Protein AF-A0A9P6MU32-F1 (afdb_monomer_lite)

Sequence (66 aa):
MAGGRYPYPKHVWSPSGGWWTQPTNWKSNTAVAVGITAAIVAGAWKYSAENEWAKEFRDGEVYGKK

Radius of gyration: 23.96 Å; chains: 1; bounding box: 50×31×56 Å

Organism: NCBI:txid101097

pLDDT: mean 82.0, std 15.11, range [43.12, 98.5]

Structure (mmCIF, N/CA/C/O backbone):
data_AF-A0A9P6MU32-F1
#
_entry.id   AF-A0A9P6MU32-F1
#
loop_
_atom_site.group_PDB
_atom_site.id
_atom_site.type_symbol
_atom_site.label_atom_id
_atom_site.label_alt_id
_atom_site.label_comp_id
_atom_site.label_asym_id
_atom_site.label_entity_id
_atom_site.label_seq_id
_atom_site.pdbx_PDB_ins_code
_atom_site.Cartn_x
_atom_site.Cartn_y
_atom_site.Cartn_z
_atom_site.occupancy
_atom_site.B_iso_or_equiv
_atom_site.auth_seq_id
_atom_site.auth_comp_id
_atom_site.auth_asym_id
_atom_site.auth_atom_id
_atom_site.pdbx_PDB_model_num
ATOM 1 N N . MET A 1 1 ? 0.142 -17.683 -18.182 1.00 43.47 1 MET A N 1
ATOM 2 C CA . MET A 1 1 ? -0.255 -16.909 -19.377 1.00 43.47 1 MET A CA 1
ATOM 3 C C . MET A 1 1 ? 0.449 -15.561 -19.322 1.00 43.47 1 MET A C 1
ATOM 5 O O . MET A 1 1 ? 0.052 -14.715 -18.538 1.00 43.47 1 MET A O 1
ATOM 9 N N . ALA A 1 2 ? 1.525 -15.371 -20.079 1.00 56.12 2 ALA A N 1
ATOM 10 C CA . ALA A 1 2 ? 2.045 -14.036 -20.361 1.00 56.12 2 ALA A CA 1
ATOM 11 C C . ALA A 1 2 ? 2.120 -13.943 -21.882 1.00 56.12 2 ALA A C 1
ATOM 13 O O . ALA A 1 2 ? 3.013 -14.522 -22.495 1.00 56.12 2 ALA A O 1
ATOM 14 N N . GLY A 1 3 ? 1.094 -13.331 -22.480 1.00 67.38 3 GLY A N 1
ATOM 15 C CA . GLY A 1 3 ? 1.073 -13.038 -23.910 1.00 67.38 3 GLY A CA 1
ATOM 16 C C . GLY A 1 3 ? 2.276 -12.175 -24.291 1.00 67.38 3 GLY A C 1
ATOM 17 O O . GLY A 1 3 ? 2.806 -11.446 -23.448 1.00 67.38 3 GLY A O 1
ATOM 18 N N . GLY A 1 4 ? 2.726 -12.309 -25.541 1.00 78.56 4 GLY A N 1
ATOM 19 C CA . GLY A 1 4 ? 3.949 -11.684 -26.045 1.00 78.56 4 GLY A CA 1
ATOM 20 C C . GLY A 1 4 ? 4.061 -10.204 -25.669 1.00 78.56 4 GLY A C 1
ATOM 21 O O . GLY A 1 4 ? 3.114 -9.434 -25.826 1.00 78.56 4 GLY A O 1
ATOM 22 N N . ARG A 1 5 ? 5.228 -9.818 -25.142 1.00 80.69 5 ARG A N 1
ATOM 23 C CA . ARG A 1 5 ? 5.557 -8.417 -24.859 1.00 80.69 5 ARG A CA 1
ATOM 24 C C . ARG A 1 5 ? 5.995 -7.753 -26.159 1.00 80.69 5 ARG A C 1
ATOM 26 O O . ARG A 1 5 ? 6.888 -8.263 -26.831 1.00 80.69 5 ARG A O 1
ATOM 33 N N . TYR A 1 6 ? 5.396 -6.616 -26.483 1.00 86.50 6 TYR A N 1
ATOM 34 C CA . TYR A 1 6 ? 5.755 -5.812 -27.650 1.00 86.50 6 TYR A CA 1
ATOM 35 C C . TYR A 1 6 ? 6.684 -4.654 -27.259 1.00 86.50 6 TYR A C 1
ATOM 37 O O . TYR A 1 6 ? 6.702 -4.252 -26.092 1.00 86.50 6 TYR A O 1
ATOM 45 N N . PRO A 1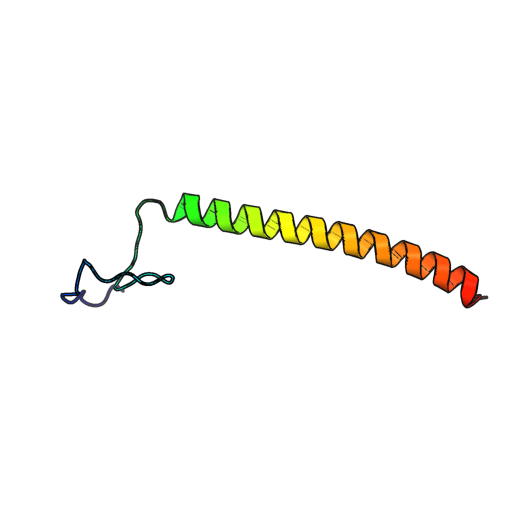 7 ? 7.470 -4.104 -28.200 1.00 87.31 7 PRO A N 1
ATOM 46 C CA . PRO A 1 7 ? 8.250 -2.897 -27.956 1.00 87.31 7 PRO A CA 1
ATOM 47 C C . PRO A 1 7 ? 7.348 -1.745 -27.502 1.00 87.31 7 PRO A C 1
ATOM 49 O O . PRO A 1 7 ? 6.259 -1.546 -28.033 1.00 87.31 7 PRO A O 1
ATOM 52 N N . TYR A 1 8 ? 7.810 -0.987 -26.512 1.00 84.94 8 TYR A N 1
ATOM 53 C CA . TYR A 1 8 ? 7.094 0.156 -25.953 1.00 84.94 8 TYR A CA 1
ATOM 54 C C . TYR A 1 8 ? 8.087 1.268 -25.590 1.00 84.94 8 TYR A C 1
ATOM 56 O O . TYR A 1 8 ? 9.249 0.970 -25.277 1.00 84.94 8 TYR A O 1
ATOM 64 N N . PRO A 1 9 ? 7.664 2.543 -25.612 1.00 88.19 9 PRO A N 1
ATOM 65 C CA . PRO A 1 9 ? 8.535 3.665 -25.284 1.00 88.19 9 PRO A CA 1
ATOM 66 C C . PRO A 1 9 ? 8.916 3.646 -23.795 1.00 88.19 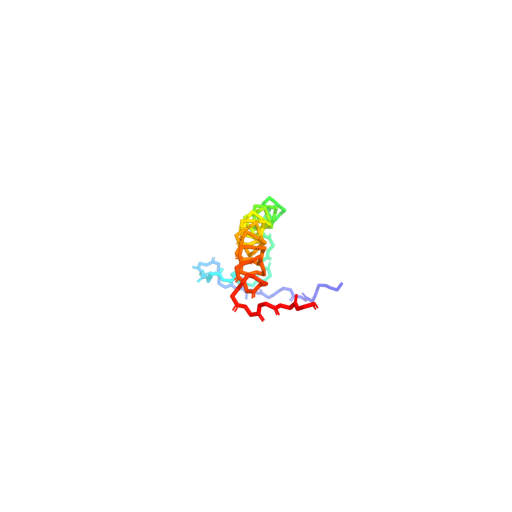9 PRO A C 1
ATOM 68 O O . PRO A 1 9 ? 8.054 3.623 -22.919 1.00 88.19 9 PRO A O 1
ATOM 71 N N . LYS A 1 10 ? 10.222 3.652 -23.495 1.00 83.94 10 LYS A N 1
ATOM 72 C CA . LYS A 1 10 ? 10.749 3.521 -22.119 1.00 83.94 10 LYS A CA 1
ATOM 73 C C . LYS A 1 10 ? 10.696 4.808 -21.297 1.00 83.94 10 LYS A C 1
ATOM 75 O O . LYS A 1 10 ? 10.747 4.742 -20.076 1.00 83.94 10 LYS A O 1
ATOM 80 N N . HIS A 1 11 ? 10.616 5.955 -21.965 1.00 88.50 11 HIS A N 1
ATOM 81 C CA . HIS A 1 11 ? 10.675 7.276 -21.331 1.00 88.50 11 HIS A CA 1
ATOM 82 C C . HIS A 1 11 ? 9.293 7.862 -21.023 1.00 88.50 11 HIS A C 1
ATOM 84 O O . HIS A 1 11 ? 9.195 8.973 -20.515 1.00 88.50 11 HIS A O 1
ATOM 90 N N . VAL A 1 12 ? 8.221 7.135 -21.344 1.00 86.88 12 VAL A N 1
ATOM 91 C CA . VAL A 1 12 ? 6.853 7.567 -21.055 1.00 86.88 12 VAL A CA 1
ATOM 92 C C . VAL A 1 12 ? 6.506 7.170 -19.628 1.00 86.88 12 VAL A C 1
ATOM 94 O O . VAL A 1 12 ? 6.629 6.003 -19.253 1.00 86.88 12 VAL A O 1
ATOM 97 N N . TRP A 1 13 ? 6.055 8.146 -18.846 1.00 90.25 13 TRP A N 1
ATOM 98 C CA . TRP A 1 13 ? 5.604 7.946 -17.477 1.00 90.25 13 TRP A CA 1
ATOM 99 C C . TRP A 1 13 ? 4.111 8.246 -17.354 1.00 90.25 13 TRP A C 1
ATOM 101 O O . TRP A 1 13 ? 3.600 9.184 -17.962 1.00 90.25 13 TRP A O 1
ATOM 111 N N . SER A 1 14 ? 3.424 7.445 -16.547 1.00 88.62 14 SER A N 1
ATOM 112 C CA . SER A 1 14 ? 2.037 7.653 -16.145 1.00 88.62 14 SER A CA 1
ATOM 113 C C . SER A 1 14 ? 1.896 7.262 -14.673 1.00 88.62 14 SER A C 1
ATOM 115 O O . SER A 1 14 ? 2.568 6.319 -14.233 1.00 88.62 14 SER A O 1
ATOM 117 N N . PRO A 1 15 ? 1.032 7.951 -13.903 1.00 88.38 15 PRO A N 1
ATOM 118 C CA . PRO A 1 15 ? 0.846 7.680 -12.478 1.00 88.38 15 PRO A CA 1
ATOM 119 C C . PRO A 1 15 ? 0.408 6.236 -12.191 1.00 88.38 15 PRO A C 1
ATOM 121 O O . PRO A 1 15 ? 0.754 5.682 -11.152 1.00 88.38 15 PRO A O 1
ATOM 124 N N . SER A 1 16 ? -0.305 5.601 -13.121 1.00 85.00 16 SER A N 1
ATOM 125 C CA . SER A 1 16 ? -0.821 4.233 -12.982 1.00 85.00 16 SER A CA 1
ATOM 126 C C . SER A 1 16 ? 0.188 3.148 -13.391 1.00 85.00 16 SER A C 1
ATOM 128 O O . SER A 1 16 ? -0.109 1.959 -13.280 1.00 85.00 16 SER A O 1
ATOM 130 N N . GLY A 1 17 ? 1.364 3.534 -13.900 1.00 86.50 17 GLY A N 1
ATOM 131 C CA . GLY A 1 17 ? 2.316 2.649 -14.577 1.00 86.50 17 GLY A CA 1
ATOM 132 C C . GLY A 1 17 ? 2.210 2.709 -16.106 1.00 86.50 17 GLY A C 1
ATOM 133 O O . GLY A 1 17 ? 1.569 3.590 -16.670 1.00 86.50 17 GLY A O 1
ATOM 134 N N . GLY A 1 18 ? 2.868 1.774 -16.791 1.00 87.81 18 GLY A N 1
ATOM 135 C CA . GLY A 1 18 ? 2.896 1.678 -18.252 1.00 87.81 18 GLY A CA 1
ATOM 136 C C . GLY A 1 18 ? 2.727 0.239 -18.738 1.00 87.81 18 GLY A C 1
ATOM 137 O O . GLY A 1 18 ? 1.940 -0.544 -18.204 1.00 87.81 18 GLY A O 1
ATOM 138 N N . TRP A 1 19 ? 3.476 -0.133 -19.768 1.00 88.88 19 TRP A N 1
ATOM 139 C CA . TRP A 1 19 ? 3.376 -1.455 -20.377 1.00 88.88 19 TRP A CA 1
ATOM 140 C C . TRP A 1 19 ? 4.081 -2.535 -19.543 1.00 88.88 19 TRP A C 1
ATOM 142 O O . TRP A 1 19 ? 5.284 -2.452 -19.295 1.00 88.88 19 TRP A O 1
ATOM 152 N N . TRP A 1 20 ? 3.326 -3.569 -19.144 1.00 85.38 20 TRP A N 1
ATOM 153 C CA . TRP A 1 20 ? 3.789 -4.722 -18.347 1.00 85.38 20 TRP A CA 1
ATOM 154 C C . TRP A 1 20 ? 4.561 -4.329 -17.079 1.00 85.38 20 TRP A C 1
ATOM 156 O O . TRP A 1 20 ? 5.619 -4.884 -16.776 1.00 85.38 20 TRP A O 1
ATOM 166 N N . THR A 1 21 ? 4.034 -3.351 -16.344 1.00 84.06 21 THR A N 1
ATOM 167 C CA . THR A 1 21 ? 4.685 -2.800 -15.152 1.00 84.06 21 THR A CA 1
ATOM 168 C C . THR A 1 21 ? 4.801 -3.850 -14.047 1.00 84.06 21 THR A C 1
ATOM 170 O O . THR A 1 21 ? 3.806 -4.260 -13.458 1.00 84.06 21 THR A O 1
ATOM 173 N N . GLN A 1 22 ? 6.029 -4.265 -13.739 1.00 85.25 22 GLN A N 1
ATOM 174 C CA . GLN A 1 22 ? 6.336 -5.149 -12.616 1.00 85.25 22 GLN A CA 1
ATOM 175 C C . GLN A 1 22 ? 7.569 -4.599 -11.884 1.00 85.25 22 GLN A C 1
ATOM 177 O O . GLN A 1 22 ? 8.691 -5.029 -12.157 1.00 85.25 22 GLN A O 1
ATOM 182 N N . PRO A 1 23 ? 7.392 -3.594 -11.005 1.00 85.25 23 PRO A N 1
ATOM 183 C CA . PRO A 1 23 ? 8.510 -3.001 -10.288 1.00 85.25 23 PRO A CA 1
ATOM 184 C C . PRO A 1 23 ? 9.110 -4.024 -9.319 1.00 85.25 23 PRO A C 1
ATOM 186 O O . PRO A 1 23 ? 8.393 -4.819 -8.709 1.00 85.25 23 PRO A O 1
ATOM 189 N N . THR A 1 24 ? 10.429 -3.987 -9.143 1.00 88.75 24 THR A N 1
ATOM 190 C CA . THR A 1 24 ? 11.158 -4.892 -8.237 1.00 88.75 24 THR A CA 1
ATOM 191 C C . THR A 1 24 ? 10.650 -4.806 -6.795 1.00 88.75 24 THR A C 1
ATOM 193 O O . THR A 1 24 ? 10.555 -5.822 -6.112 1.00 88.75 24 THR A O 1
ATOM 196 N N . ASN A 1 25 ? 10.226 -3.614 -6.369 1.00 91.38 25 ASN A N 1
ATOM 197 C CA . ASN A 1 25 ? 9.792 -3.322 -5.001 1.00 91.38 25 ASN A CA 1
ATOM 198 C C . ASN A 1 25 ? 8.264 -3.349 -4.809 1.00 91.38 25 ASN A C 1
ATOM 200 O O . ASN A 1 25 ? 7.755 -2.739 -3.869 1.00 91.38 25 ASN A O 1
ATOM 204 N N . TRP A 1 26 ? 7.509 -4.040 -5.676 1.00 92.56 26 TRP A N 1
ATOM 205 C CA . TRP A 1 26 ? 6.039 -4.057 -5.595 1.00 92.56 26 TRP A CA 1
ATOM 206 C C . TRP A 1 26 ? 5.523 -4.487 -4.212 1.00 92.56 26 TRP A C 1
ATOM 208 O O . TRP A 1 26 ? 4.581 -3.888 -3.708 1.00 92.56 26 TRP A O 1
ATOM 218 N N . LYS A 1 27 ? 6.181 -5.460 -3.563 1.00 93.88 27 LYS A N 1
ATOM 219 C CA . LYS A 1 27 ? 5.774 -5.986 -2.248 1.00 93.88 27 LYS A CA 1
ATOM 220 C C . LYS A 1 27 ? 5.805 -4.916 -1.163 1.00 93.88 27 LYS A C 1
ATOM 222 O O . LYS A 1 27 ? 4.812 -4.725 -0.468 1.00 93.88 27 LYS A O 1
ATOM 227 N N . SER A 1 28 ? 6.930 -4.213 -1.036 1.00 95.38 28 SER A N 1
ATOM 228 C CA . SER A 1 28 ? 7.092 -3.161 -0.030 1.00 95.38 28 SER A CA 1
ATOM 229 C C . SER A 1 28 ? 6.135 -2.002 -0.292 1.00 95.38 28 SER A C 1
ATOM 231 O O . SER A 1 28 ? 5.484 -1.531 0.634 1.00 95.38 28 SER A O 1
ATOM 233 N N . ASN A 1 29 ? 5.973 -1.597 -1.554 1.00 94.44 29 ASN A N 1
ATOM 234 C CA . ASN A 1 29 ? 5.056 -0.516 -1.917 1.00 94.44 29 ASN A CA 1
ATOM 235 C C . ASN A 1 29 ? 3.596 -0.876 -1.593 1.00 94.44 29 ASN A C 1
ATOM 237 O O . ASN A 1 29 ? 2.869 -0.051 -1.042 1.00 94.44 29 ASN A O 1
ATOM 241 N N . THR A 1 30 ? 3.172 -2.112 -1.874 1.00 95.50 30 THR A N 1
ATOM 242 C CA . THR A 1 30 ? 1.835 -2.597 -1.502 1.00 95.50 30 THR A CA 1
ATOM 243 C C . THR A 1 30 ? 1.669 -2.682 0.012 1.00 95.50 30 THR A C 1
ATOM 245 O O . THR A 1 30 ? 0.627 -2.279 0.519 1.00 95.50 30 THR A O 1
ATOM 248 N N . ALA A 1 31 ? 2.683 -3.147 0.746 1.00 97.50 31 ALA A N 1
ATOM 249 C CA . ALA A 1 31 ? 2.633 -3.204 2.206 1.00 97.50 31 ALA A CA 1
ATOM 250 C C . ALA A 1 31 ? 2.450 -1.808 2.825 1.00 97.50 31 ALA A C 1
ATOM 252 O O . ALA A 1 31 ? 1.622 -1.638 3.717 1.00 97.50 31 ALA A O 1
ATOM 253 N N . VAL A 1 32 ? 3.157 -0.799 2.309 1.00 97.44 32 VAL A N 1
ATOM 254 C CA . VAL A 1 32 ? 2.996 0.599 2.736 1.00 97.44 32 VAL A CA 1
ATOM 255 C C . VAL A 1 32 ? 1.596 1.118 2.408 1.00 97.44 32 VAL A C 1
ATOM 257 O O . VAL A 1 32 ? 0.948 1.689 3.281 1.00 97.44 32 VAL A O 1
ATOM 260 N N . ALA A 1 33 ? 1.103 0.891 1.186 1.00 97.00 33 ALA A N 1
ATOM 261 C CA . ALA A 1 33 ? -0.233 1.330 0.785 1.00 97.00 33 ALA A CA 1
ATOM 262 C C . ALA A 1 33 ? -1.321 0.734 1.693 1.00 97.00 33 ALA A C 1
ATOM 264 O O . ALA A 1 33 ? -2.141 1.468 2.238 1.00 97.00 33 ALA A O 1
ATOM 265 N N . VAL A 1 34 ? -1.274 -0.581 1.926 1.00 98.25 34 VAL A N 1
ATOM 266 C CA . VAL A 1 34 ? -2.206 -1.276 2.824 1.00 98.25 34 VAL A CA 1
ATOM 267 C C . VAL A 1 34 ? -2.076 -0.765 4.259 1.00 98.25 34 VAL A C 1
ATOM 269 O O . VAL A 1 34 ? -3.094 -0.525 4.904 1.00 98.25 34 VAL A O 1
ATOM 272 N N . GLY A 1 35 ? -0.853 -0.551 4.752 1.00 98.50 35 GLY A N 1
ATOM 273 C CA . GLY A 1 35 ? -0.611 -0.027 6.097 1.00 98.50 35 GLY A CA 1
ATOM 274 C C . GLY A 1 35 ? -1.223 1.360 6.311 1.00 98.50 35 GLY A C 1
ATOM 275 O O . GLY A 1 35 ? -1.900 1.586 7.312 1.00 98.50 35 GLY A O 1
ATOM 276 N N . ILE A 1 36 ? -1.054 2.268 5.345 1.00 98.50 36 ILE A N 1
ATOM 277 C CA . ILE A 1 36 ? -1.652 3.610 5.391 1.00 98.50 36 ILE A CA 1
ATOM 278 C C . ILE A 1 36 ? -3.180 3.519 5.346 1.00 98.50 36 ILE A C 1
ATOM 280 O O . ILE A 1 36 ? -3.854 4.141 6.166 1.00 98.50 36 ILE A O 1
ATOM 284 N N . THR A 1 37 ? -3.742 2.725 4.430 1.00 98.25 37 THR A N 1
ATOM 285 C CA . THR A 1 37 ? -5.196 2.538 4.340 1.00 98.25 37 THR A CA 1
ATOM 286 C C . THR A 1 37 ? -5.769 1.981 5.642 1.00 98.25 37 THR A C 1
ATOM 288 O O . THR A 1 37 ? -6.764 2.505 6.137 1.00 98.25 37 THR A O 1
ATOM 291 N N . ALA A 1 38 ? -5.129 0.974 6.239 1.00 98.25 38 ALA A N 1
ATOM 292 C CA . ALA A 1 38 ? -5.564 0.395 7.506 1.00 98.25 38 ALA A CA 1
ATOM 293 C C . ALA A 1 38 ? -5.527 1.416 8.654 1.00 98.25 38 ALA A C 1
ATOM 295 O O . ALA A 1 38 ? -6.471 1.479 9.438 1.00 98.25 38 ALA A O 1
ATOM 296 N N . ALA A 1 39 ? -4.487 2.254 8.728 1.00 98.06 39 ALA A N 1
ATOM 297 C CA . ALA A 1 39 ? -4.389 3.307 9.736 1.00 98.06 39 ALA A CA 1
ATOM 298 C C . ALA A 1 39 ? -5.518 4.344 9.605 1.00 98.06 39 ALA A C 1
ATOM 300 O O . ALA A 1 39 ? -6.131 4.718 10.605 1.00 98.06 39 ALA A O 1
ATOM 301 N N . ILE A 1 40 ? -5.836 4.763 8.374 1.00 98.19 40 ILE A N 1
ATOM 302 C CA . ILE A 1 40 ? -6.950 5.683 8.104 1.00 98.19 40 ILE A CA 1
ATOM 303 C C . ILE A 1 40 ? -8.279 5.046 8.514 1.00 98.19 40 ILE A C 1
ATOM 305 O O . ILE A 1 40 ? -9.067 5.678 9.214 1.00 98.19 40 ILE A O 1
ATOM 309 N N . VAL A 1 41 ? -8.518 3.793 8.120 1.00 97.75 41 VAL A N 1
ATOM 310 C CA . VAL A 1 41 ? -9.747 3.065 8.467 1.00 97.75 41 VAL A CA 1
ATOM 311 C C . VAL A 1 41 ? -9.885 2.912 9.980 1.00 97.75 41 VAL A C 1
ATOM 313 O O . VAL A 1 41 ? -10.960 3.168 10.510 1.00 97.75 41 VAL A O 1
ATOM 316 N N . ALA A 1 42 ? -8.814 2.564 10.694 1.00 96.62 42 ALA A N 1
ATOM 317 C CA . ALA A 1 42 ? -8.839 2.445 12.149 1.00 96.62 42 ALA A CA 1
ATOM 318 C C . ALA A 1 42 ? -9.139 3.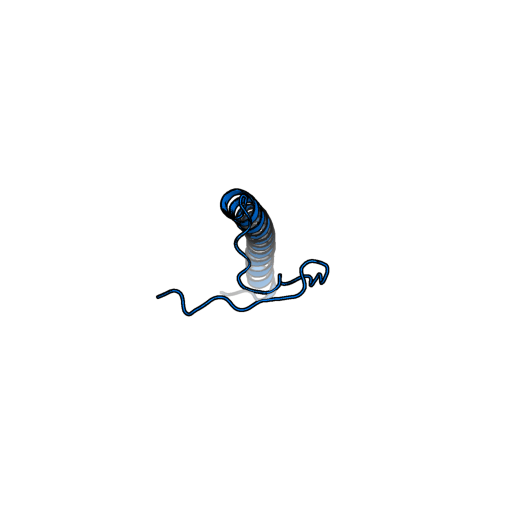789 12.835 1.00 96.62 42 ALA A C 1
ATOM 320 O O . ALA A 1 42 ? -9.949 3.843 13.760 1.00 96.62 42 ALA A O 1
ATOM 321 N N . GLY A 1 43 ? -8.537 4.885 12.360 1.00 95.81 43 GLY A N 1
ATOM 322 C CA . GLY A 1 43 ? -8.820 6.231 12.862 1.00 95.81 43 GLY A CA 1
ATOM 323 C C . GLY A 1 43 ? -10.267 6.659 12.610 1.00 95.81 43 GLY A C 1
ATOM 324 O O . GLY A 1 43 ? -10.936 7.140 13.524 1.00 95.81 43 GLY A O 1
ATOM 325 N N . ALA A 1 44 ? -10.771 6.430 11.395 1.00 95.00 44 ALA A N 1
ATOM 326 C CA . ALA A 1 44 ? -12.155 6.711 11.027 1.00 95.00 44 ALA A CA 1
ATOM 327 C C . ALA A 1 44 ? -13.146 5.860 11.832 1.00 95.00 44 ALA A C 1
ATOM 329 O O . ALA A 1 44 ? -14.146 6.387 12.307 1.00 95.00 44 ALA A O 1
ATOM 330 N N . TRP A 1 45 ? -12.844 4.577 12.054 1.00 91.94 45 TRP A N 1
ATOM 331 C CA . TRP A 1 45 ? -13.649 3.691 12.894 1.00 91.94 45 TRP A CA 1
ATOM 332 C C . TRP A 1 45 ? -13.712 4.208 14.325 1.00 91.94 45 TRP A C 1
ATOM 334 O O . TRP A 1 45 ? -14.799 4.360 14.874 1.00 91.94 45 TRP A O 1
ATOM 344 N N . LYS A 1 46 ? -12.559 4.505 14.933 1.00 90.56 46 LYS A N 1
ATOM 345 C CA . LYS A 1 46 ? -12.476 5.033 16.300 1.00 90.56 46 LYS A CA 1
ATOM 346 C C . LYS A 1 46 ? -13.287 6.321 16.432 1.00 90.56 46 LYS A C 1
ATOM 348 O O . LYS A 1 46 ? -14.051 6.457 17.379 1.00 90.56 46 LYS A O 1
ATOM 353 N N . TYR A 1 47 ? -13.177 7.220 15.455 1.00 90.12 47 TYR A N 1
ATOM 354 C CA . TYR A 1 47 ? -13.986 8.435 15.405 1.00 90.12 47 TYR A CA 1
ATOM 355 C C . TYR A 1 47 ? -15.489 8.145 15.244 1.00 90.12 47 TYR A C 1
ATOM 357 O O . TYR A 1 47 ? -16.296 8.774 15.924 1.00 90.12 47 TYR A O 1
ATOM 365 N N . SER A 1 48 ? -15.883 7.204 14.380 1.00 87.12 48 SER A N 1
ATOM 366 C CA . SER A 1 48 ? -17.291 6.811 14.207 1.00 87.12 48 SER A CA 1
ATOM 367 C C . SER A 1 48 ? -17.862 6.266 15.509 1.00 87.12 48 SER A C 1
ATOM 369 O O . SER A 1 48 ? -18.838 6.810 16.017 1.00 87.12 48 SER A O 1
ATOM 371 N N . ALA A 1 49 ? -17.177 5.289 16.111 1.00 84.19 49 ALA A N 1
ATOM 372 C CA . ALA A 1 49 ? -17.570 4.675 17.370 1.00 84.19 49 ALA A CA 1
ATOM 373 C C . ALA A 1 49 ? -17.730 5.729 18.475 1.00 84.19 49 ALA A C 1
ATOM 375 O O . ALA A 1 49 ? -18.733 5.717 19.181 1.00 84.19 49 ALA A O 1
ATOM 376 N N . GLU A 1 50 ? -16.799 6.687 18.575 1.00 82.50 50 GLU A N 1
ATOM 377 C CA . GLU A 1 50 ? -16.872 7.793 19.538 1.00 82.50 50 GLU A CA 1
ATOM 378 C C . GLU A 1 50 ? -18.092 8.695 19.390 1.00 82.50 50 GLU A C 1
ATOM 380 O O . GLU A 1 50 ? -18.642 9.188 20.375 1.00 82.50 50 GLU A O 1
ATOM 385 N N . ASN A 1 51 ? -18.542 8.894 18.159 1.00 79.81 51 ASN A N 1
ATOM 386 C CA . ASN A 1 51 ? -19.693 9.730 17.867 1.00 79.81 51 ASN A CA 1
ATOM 387 C C . ASN A 1 51 ? -21.010 8.949 17.818 1.00 79.81 51 ASN A C 1
ATOM 389 O O . ASN A 1 51 ? -22.065 9.576 17.828 1.00 79.81 51 ASN A O 1
ATOM 393 N N . GLU A 1 52 ? -20.971 7.621 17.766 1.00 66.69 52 GLU A N 1
ATOM 394 C CA . GLU A 1 52 ? -22.148 6.753 17.809 1.00 66.69 52 GLU A CA 1
ATOM 395 C C . GLU A 1 52 ? -22.646 6.578 19.250 1.00 66.69 52 GLU A C 1
ATOM 397 O O . GLU A 1 52 ? -23.814 6.866 19.505 1.00 66.69 52 GLU A O 1
ATOM 402 N N . TRP A 1 53 ? -21.774 6.265 20.224 1.00 59.22 53 TRP A N 1
ATOM 403 C CA . TRP A 1 53 ? -22.197 6.143 21.633 1.00 59.22 53 TRP A CA 1
ATOM 404 C C . TRP A 1 53 ? -22.593 7.481 22.259 1.00 59.22 53 TRP A C 1
ATOM 406 O O . TRP A 1 53 ? -23.546 7.542 23.032 1.00 59.22 53 TRP A O 1
ATOM 416 N N . ALA A 1 54 ? -21.905 8.572 21.909 1.00 60.78 54 ALA A N 1
ATOM 417 C CA . ALA A 1 54 ? -22.230 9.900 22.424 1.00 60.78 54 ALA A CA 1
ATOM 418 C C . ALA A 1 54 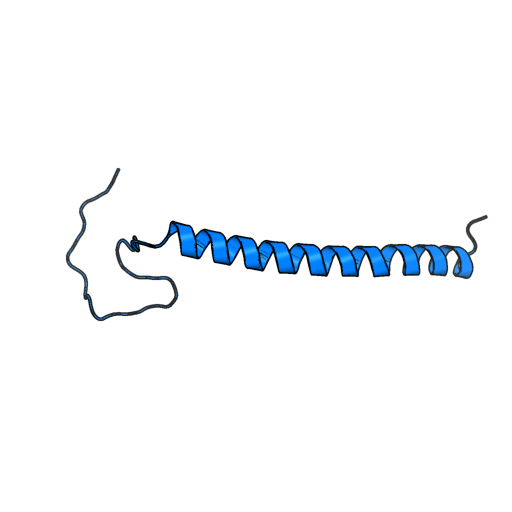? -23.561 10.418 21.862 1.00 60.78 54 ALA A C 1
ATOM 420 O O . ALA A 1 54 ? -24.276 11.155 22.543 1.00 60.78 54 ALA A O 1
ATOM 421 N N . LYS A 1 55 ? -23.912 10.030 20.628 1.00 60.09 55 LYS A N 1
ATOM 422 C CA . LYS A 1 55 ? -25.219 10.339 20.047 1.00 60.09 55 LYS A CA 1
ATOM 423 C C . LYS A 1 55 ? -26.296 9.435 20.611 1.00 60.09 55 LYS A C 1
ATOM 425 O O . LYS A 1 55 ? -27.310 9.988 20.976 1.00 60.09 55 LYS A O 1
ATOM 430 N N . GLU A 1 56 ? -26.089 8.128 20.748 1.00 64.06 56 GLU A N 1
ATOM 431 C CA . GLU A 1 56 ? -27.099 7.225 21.319 1.00 64.06 56 GLU A CA 1
ATOM 432 C C . GLU A 1 56 ? -27.385 7.515 22.799 1.00 64.06 56 GLU A C 1
ATOM 434 O O . GLU A 1 56 ? -28.543 7.559 23.194 1.00 64.06 56 GLU A O 1
ATOM 439 N N . PHE A 1 57 ? -26.364 7.814 23.608 1.00 61.03 57 PHE A N 1
ATOM 440 C CA . PHE A 1 57 ? -26.552 8.258 24.994 1.00 61.03 57 PHE A CA 1
ATOM 441 C C . PHE A 1 57 ? -27.315 9.592 25.063 1.00 61.03 57 PHE A C 1
ATOM 443 O O . PHE A 1 57 ? -28.292 9.711 25.800 1.00 61.03 57 PHE A O 1
ATOM 450 N N . ARG A 1 58 ? -26.920 10.581 24.245 1.00 59.97 58 ARG A N 1
ATOM 451 C CA . ARG A 1 58 ? -27.606 11.881 24.163 1.00 59.97 58 ARG A CA 1
ATOM 452 C C . ARG A 1 58 ? -29.023 11.760 23.596 1.00 59.97 58 ARG A C 1
ATOM 454 O O . ARG A 1 58 ? -29.907 12.483 24.027 1.00 59.97 58 ARG A O 1
ATOM 461 N N . ASP A 1 59 ? -29.247 10.876 22.634 1.00 62.81 59 ASP A N 1
ATOM 462 C CA . ASP A 1 59 ? -30.546 10.611 22.010 1.00 62.81 59 ASP A CA 1
ATOM 463 C C . ASP A 1 59 ? -31.461 9.849 22.977 1.00 62.81 59 ASP A C 1
ATOM 465 O O . ASP A 1 59 ? -32.626 10.194 23.105 1.00 62.81 59 ASP A O 1
ATOM 469 N N . GLY A 1 60 ? -30.930 8.906 23.760 1.00 62.53 60 GLY A N 1
ATOM 470 C CA . GLY A 1 60 ? -31.653 8.225 24.836 1.00 62.53 60 GLY A CA 1
ATOM 471 C C . GLY A 1 60 ? -32.088 9.162 25.970 1.00 62.53 60 GLY A C 1
ATOM 472 O O . GLY A 1 60 ? -33.189 9.003 26.496 1.00 62.53 60 GLY A O 1
ATOM 473 N N . GLU A 1 61 ? -31.274 10.170 26.301 1.00 62.38 61 GLU A N 1
ATOM 474 C CA . GLU A 1 61 ? -31.625 11.236 27.251 1.00 62.38 61 GLU A CA 1
ATOM 475 C C . GLU A 1 61 ? -32.635 12.240 26.655 1.00 62.38 61 GLU A C 1
ATOM 477 O O . GLU A 1 61 ? -33.598 12.616 27.320 1.00 62.38 61 GLU A O 1
ATOM 482 N N . VAL A 1 62 ? -32.461 12.649 25.392 1.00 61.66 62 VAL A N 1
ATOM 483 C CA . VAL A 1 62 ? -33.303 13.667 24.727 1.00 61.66 62 VAL A CA 1
ATOM 484 C C . VAL A 1 62 ? -34.650 13.111 24.247 1.00 61.66 62 VAL A C 1
ATOM 486 O O . VAL A 1 62 ? -35.661 13.805 24.344 1.00 61.66 62 VAL A O 1
ATOM 489 N N . TYR A 1 63 ? -34.698 11.874 23.748 1.00 60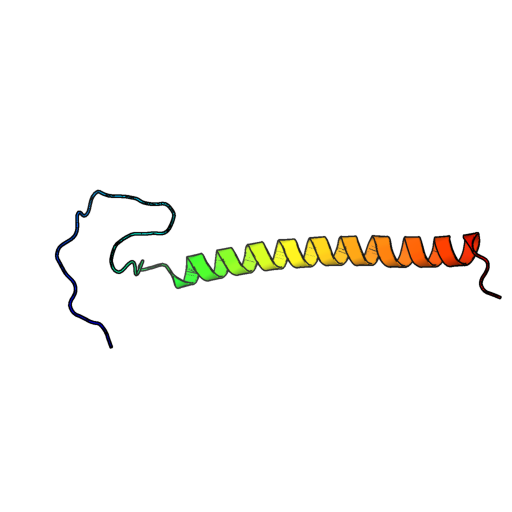.56 63 TYR A N 1
ATOM 490 C CA . TYR A 1 63 ? -35.919 11.225 23.254 1.00 60.56 63 TYR A CA 1
ATOM 491 C C . TYR A 1 63 ? -36.604 10.327 24.283 1.00 60.56 63 TYR A C 1
ATOM 493 O O . TYR A 1 63 ? -37.673 9.799 23.979 1.00 60.56 63 TYR A O 1
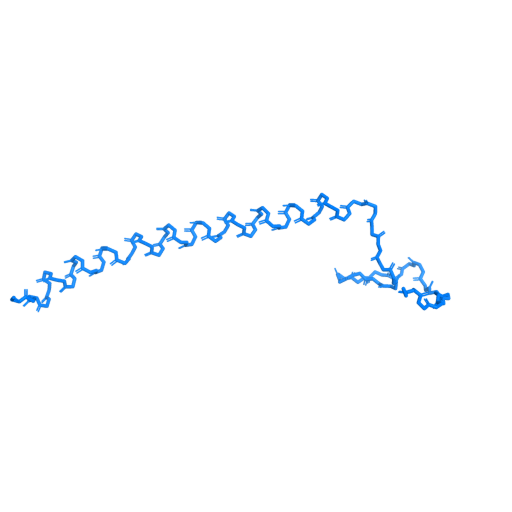ATOM 501 N N . GLY A 1 64 ? -36.040 10.171 25.488 1.00 62.81 64 GLY A N 1
ATOM 502 C CA . GLY A 1 64 ? -36.694 9.512 26.616 1.00 62.81 64 GLY A CA 1
ATOM 503 C C . GLY A 1 64 ? -37.370 8.199 26.225 1.00 62.81 64 GLY A C 1
ATOM 504 O O . GLY A 1 64 ? -38.596 8.081 26.315 1.00 62.81 64 GLY A O 1
ATOM 505 N N . LYS A 1 65 ? -36.598 7.209 25.761 1.00 52.91 65 LYS A N 1
ATOM 506 C CA . LYS A 1 65 ? -37.145 5.854 25.636 1.00 52.91 65 LYS A CA 1
ATOM 507 C C . LYS A 1 65 ? -37.441 5.326 27.042 1.00 52.91 65 LYS A C 1
ATOM 509 O O . LYS A 1 65 ? -36.522 5.039 27.802 1.00 52.91 65 LYS A O 1
ATOM 514 N N . LYS A 1 66 ? -38.737 5.278 27.360 1.00 43.12 66 LYS A N 1
ATOM 515 C CA . LYS A 1 66 ? -39.311 4.568 28.509 1.00 43.12 66 LYS A CA 1
ATOM 516 C C . LYS A 1 66 ? -38.970 3.084 28.483 1.00 43.12 66 LYS A C 1
ATOM 518 O O . LYS A 1 66 ? -38.934 2.521 27.364 1.00 43.12 66 LYS A O 1
#

Secondary structure (DSSP, 8-state):
--PPPPP--TT---TT--TT---TTHHHHHHHHHHHHHHHHHHHHHHHHHHHHHHHHHHHHHHT--

Foldseek 3Di:
DDPDFDDDDPPDDDPVGDGPDDDPCPPVVVVVVVVVVVVVVVVVVVVVVVVVVVCVVVCCVVVVDD